Protein AF-A0AAJ0UIT2-F1 (afdb_monomer_lite)

Structure (mmCIF, N/CA/C/O backbone):
data_AF-A0AAJ0UIT2-F1
#
_entry.id   AF-A0AAJ0UIT2-F1
#
loop_
_atom_site.group_PDB
_atom_site.id
_atom_site.type_symbol
_atom_site.label_atom_id
_atom_site.label_alt_id
_atom_site.label_comp_id
_atom_site.label_asym_id
_atom_site.label_entity_id
_atom_site.label_seq_id
_atom_site.pdbx_PDB_ins_code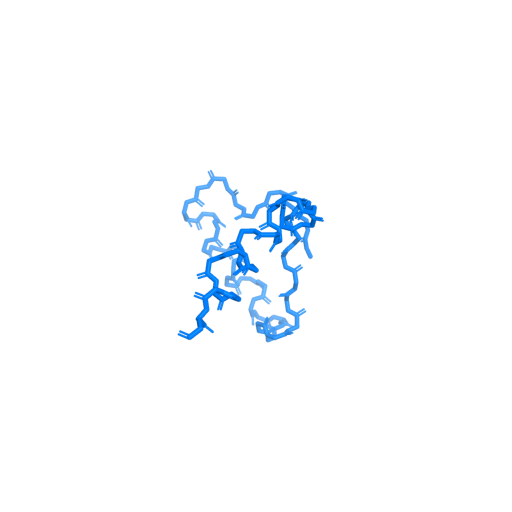
_atom_site.Cartn_x
_atom_site.Cartn_y
_atom_site.Cartn_z
_atom_site.occupancy
_atom_site.B_iso_or_equiv
_atom_site.auth_seq_id
_atom_site.auth_comp_id
_atom_site.auth_asym_id
_atom_site.auth_atom_id
_atom_site.pdbx_PDB_model_num
ATOM 1 N N . MET A 1 1 ? 7.943 -1.532 1.281 1.00 88.94 1 MET A N 1
ATOM 2 C CA . MET A 1 1 ? 8.257 -0.601 0.174 1.00 88.94 1 MET A CA 1
ATOM 3 C C . MET A 1 1 ? 7.583 0.733 0.449 1.00 88.94 1 MET A C 1
ATOM 5 O O . MET A 1 1 ? 6.441 0.727 0.901 1.00 88.94 1 MET A O 1
ATOM 9 N N . GLU A 1 2 ? 8.280 1.839 0.197 1.00 91.75 2 GLU A N 1
ATOM 10 C CA . GLU A 1 2 ? 7.757 3.208 0.320 1.00 91.75 2 GLU A CA 1
ATOM 11 C C . GLU A 1 2 ? 7.417 3.785 -1.059 1.00 91.75 2 GLU A C 1
ATOM 13 O O . GLU A 1 2 ? 7.942 3.332 -2.075 1.00 91.75 2 GLU A O 1
ATOM 18 N N . LYS A 1 3 ? 6.516 4.768 -1.082 1.00 92.81 3 LYS A N 1
ATOM 19 C CA . LYS A 1 3 ? 6.073 5.475 -2.295 1.00 92.81 3 LYS A CA 1
ATOM 20 C C . LYS A 1 3 ? 7.230 6.232 -2.987 1.00 92.81 3 LYS A C 1
ATOM 22 O O . LYS A 1 3 ? 8.158 6.656 -2.295 1.00 92.81 3 LYS A O 1
ATOM 27 N N . PRO A 1 4 ? 7.146 6.514 -4.305 1.00 93.88 4 PRO A N 1
ATOM 28 C CA . PRO A 1 4 ? 6.014 6.283 -5.214 1.00 93.88 4 PRO A CA 1
ATOM 29 C C . PRO A 1 4 ? 5.879 4.824 -5.676 1.00 93.88 4 PRO A C 1
ATOM 31 O O . PRO A 1 4 ? 6.866 4.115 -5.825 1.00 93.88 4 PRO A O 1
ATOM 34 N N . PHE A 1 5 ? 4.645 4.387 -5.937 1.00 95.62 5 PHE A N 1
ATOM 35 C CA . PHE A 1 5 ? 4.326 3.042 -6.440 1.00 95.62 5 PHE A CA 1
ATOM 36 C C . PHE A 1 5 ? 3.952 3.086 -7.929 1.00 95.62 5 PHE A C 1
ATOM 38 O O . PHE A 1 5 ? 2.906 2.583 -8.325 1.00 95.62 5 PHE A O 1
ATOM 45 N N . GLY A 1 6 ? 4.785 3.752 -8.730 1.00 95.69 6 GLY A N 1
ATOM 46 C CA . GLY A 1 6 ? 4.419 4.220 -10.068 1.00 95.69 6 GLY A CA 1
ATOM 47 C C . GLY A 1 6 ? 3.888 5.656 -10.050 1.00 95.69 6 GLY A C 1
ATOM 48 O O . GLY A 1 6 ? 3.571 6.217 -8.997 1.00 95.69 6 GLY A O 1
ATOM 49 N N . HIS A 1 7 ? 3.844 6.262 -11.230 1.00 96.50 7 HIS A N 1
ATOM 50 C CA . HIS A 1 7 ? 3.355 7.624 -11.465 1.00 96.50 7 HIS A CA 1
ATOM 51 C C . HIS A 1 7 ? 2.043 7.651 -12.262 1.00 96.50 7 HIS A C 1
ATOM 53 O O . HIS A 1 7 ? 1.358 8.670 -12.296 1.00 96.50 7 HIS A O 1
ATOM 59 N N . ASP A 1 8 ? 1.686 6.517 -12.854 1.00 97.88 8 ASP A N 1
ATOM 60 C CA . ASP A 1 8 ? 0.469 6.236 -13.603 1.00 97.88 8 ASP A CA 1
ATOM 61 C C . ASP A 1 8 ? 0.166 4.728 -13.514 1.00 97.88 8 ASP A C 1
ATOM 63 O O . ASP A 1 8 ? 0.856 3.978 -12.816 1.00 97.88 8 ASP A O 1
ATOM 67 N N . LEU A 1 9 ? -0.894 4.286 -14.191 1.00 98.06 9 LEU A N 1
ATOM 68 C CA . LEU A 1 9 ? -1.302 2.884 -14.186 1.00 98.06 9 LEU A CA 1
ATOM 69 C C . LEU A 1 9 ? -0.215 1.965 -14.767 1.00 98.06 9 LEU A C 1
ATOM 71 O O . LEU A 1 9 ? 0.107 0.950 -14.152 1.00 98.06 9 LEU A O 1
ATOM 75 N N . ASP A 1 10 ? 0.361 2.336 -15.910 1.00 98.44 10 ASP A N 1
ATOM 76 C CA . ASP A 1 10 ? 1.309 1.494 -16.645 1.00 98.44 10 ASP A CA 1
ATOM 77 C C . ASP A 1 10 ? 2.608 1.299 -15.848 1.00 98.44 10 ASP A C 1
ATOM 79 O O . ASP A 1 10 ? 3.092 0.177 -15.680 1.00 98.44 10 ASP A O 1
ATOM 83 N N . SER A 1 11 ? 3.144 2.374 -15.266 1.00 97.88 11 SER A N 1
ATOM 84 C CA . SER A 1 11 ? 4.335 2.310 -14.412 1.00 97.88 11 SER A CA 1
ATOM 85 C C . SER A 1 11 ? 4.086 1.557 -13.101 1.00 97.88 11 SER A C 1
ATOM 87 O O . SER A 1 11 ? 4.985 0.860 -12.625 1.00 97.88 11 SER A O 1
ATOM 89 N N . ALA A 1 12 ? 2.879 1.634 -12.528 1.00 97.69 12 ALA A N 1
ATOM 90 C CA . ALA A 1 12 ? 2.511 0.859 -11.341 1.00 97.69 12 ALA A CA 1
ATOM 91 C C . ALA A 1 12 ? 2.404 -0.645 -11.643 1.00 97.69 12 ALA A C 1
ATOM 93 O O . ALA A 1 12 ? 2.857 -1.473 -10.849 1.00 97.69 12 ALA A O 1
ATOM 94 N N . GLN A 1 13 ? 1.844 -1.006 -12.802 1.00 98.00 13 GLN A N 1
ATOM 95 C CA . GLN A 1 13 ? 1.771 -2.394 -13.262 1.00 98.00 13 GLN A CA 1
ATOM 96 C C . GLN A 1 13 ? 3.162 -2.965 -13.539 1.00 98.00 13 GLN A C 1
ATOM 98 O O . GLN A 1 13 ? 3.462 -4.072 -13.092 1.00 98.00 13 GLN A O 1
ATOM 103 N N . LEU A 1 14 ? 4.036 -2.197 -14.197 1.00 98.00 14 LEU A N 1
ATOM 104 C CA . LEU A 1 14 ? 5.419 -2.607 -14.427 1.00 98.00 14 LEU A CA 1
ATOM 105 C C . LEU A 1 14 ? 6.161 -2.839 -13.105 1.00 98.00 14 LEU A C 1
ATOM 107 O O . LEU A 1 14 ? 6.823 -3.863 -12.941 1.00 98.00 14 LEU A O 1
ATOM 111 N N . LEU A 1 15 ? 6.005 -1.927 -12.139 1.00 96.44 15 LEU A N 1
ATOM 112 C CA . LEU A 1 15 ? 6.580 -2.088 -10.804 1.00 96.44 15 LEU A CA 1
ATOM 113 C C . LEU A 1 15 ? 6.066 -3.360 -10.116 1.00 96.44 15 LEU A C 1
ATOM 115 O O . LEU A 1 15 ? 6.849 -4.072 -9.495 1.00 96.44 15 LEU A O 1
ATOM 119 N N . HIS A 1 16 ? 4.770 -3.660 -10.226 1.00 96.12 16 HIS A N 1
ATOM 120 C CA . HIS A 1 16 ? 4.204 -4.884 -9.664 1.00 96.12 16 HIS A CA 1
ATOM 121 C C . HIS A 1 16 ? 4.824 -6.141 -10.285 1.00 96.12 16 HIS A C 1
ATOM 123 O O . HIS A 1 16 ? 5.240 -7.017 -9.532 1.00 96.12 16 HIS A O 1
ATOM 129 N N . VAL A 1 17 ? 4.939 -6.207 -11.618 1.00 97.56 17 VAL A N 1
ATOM 130 C CA . VAL A 1 17 ? 5.534 -7.357 -12.324 1.00 97.56 17 VAL A CA 1
ATOM 131 C C . VAL A 1 17 ? 6.968 -7.597 -11.859 1.00 97.56 17 VAL A C 1
ATOM 133 O O . VAL A 1 17 ? 7.285 -8.696 -11.421 1.00 97.56 17 VAL A O 1
ATOM 136 N N . VAL A 1 18 ? 7.805 -6.556 -11.862 1.00 96.50 18 VAL A N 1
ATOM 137 C CA . VAL A 1 18 ? 9.218 -6.667 -11.458 1.00 96.50 18 VAL A CA 1
ATOM 138 C C . VAL A 1 18 ? 9.358 -7.125 -10.005 1.00 96.50 18 VAL A C 1
ATOM 140 O O . VAL A 1 18 ? 10.231 -7.922 -9.679 1.00 96.50 18 VAL A O 1
ATOM 143 N N . VAL A 1 19 ? 8.501 -6.639 -9.107 1.00 96.12 19 VAL A N 1
ATOM 144 C CA . VAL A 1 19 ? 8.549 -7.045 -7.696 1.00 96.12 19 VAL A CA 1
ATOM 145 C C . VAL A 1 19 ? 8.058 -8.488 -7.512 1.00 96.12 19 VAL A C 1
ATOM 147 O O . VAL A 1 19 ? 8.638 -9.224 -6.712 1.00 96.12 19 VAL A O 1
ATOM 150 N N . ALA A 1 20 ? 7.035 -8.905 -8.261 1.00 96.56 20 ALA A N 1
ATOM 151 C CA . ALA A 1 20 ? 6.470 -10.253 -8.198 1.00 96.56 20 ALA A CA 1
ATOM 152 C C . ALA A 1 20 ? 7.429 -11.345 -8.712 1.00 96.56 20 ALA A C 1
ATOM 154 O O . ALA A 1 20 ? 7.255 -12.511 -8.374 1.00 96.56 20 ALA A O 1
ATOM 155 N N . GLU A 1 21 ? 8.466 -10.989 -9.478 1.00 97.25 21 GLU A N 1
ATOM 156 C CA . GLU A 1 21 ? 9.531 -11.928 -9.870 1.00 97.25 21 GLU A CA 1
ATOM 157 C C . GLU A 1 21 ? 10.384 -12.393 -8.677 1.00 97.25 21 GLU A C 1
ATOM 159 O O . GLU A 1 21 ? 10.982 -13.468 -8.729 1.00 97.25 21 GLU A O 1
ATOM 164 N N . GLY A 1 22 ? 10.458 -11.594 -7.606 1.00 96.69 22 GLY A N 1
ATOM 165 C CA . GLY A 1 22 ? 11.321 -11.862 -6.450 1.00 96.69 22 GLY A CA 1
ATOM 166 C C . GLY A 1 22 ? 10.593 -12.145 -5.136 1.00 96.69 22 GLY A C 1
ATOM 167 O O . GLY A 1 22 ? 11.228 -12.616 -4.193 1.00 96.69 22 GLY A O 1
ATOM 168 N N . PHE A 1 23 ? 9.297 -11.842 -5.047 1.00 96.88 23 PHE A N 1
ATOM 169 C CA . PHE A 1 23 ? 8.530 -11.916 -3.804 1.00 96.88 23 PHE A CA 1
ATOM 170 C C . PHE A 1 23 ? 7.094 -12.363 -4.059 1.00 96.88 23 PHE A C 1
ATOM 172 O O . PHE A 1 23 ? 6.422 -11.838 -4.948 1.00 96.88 23 PHE A O 1
ATOM 179 N N . ASP A 1 24 ? 6.589 -13.244 -3.198 1.00 96.81 24 ASP A N 1
ATOM 180 C CA . ASP A 1 24 ? 5.154 -13.484 -3.106 1.00 96.81 24 ASP A CA 1
ATOM 181 C C . ASP A 1 24 ? 4.455 -12.247 -2.526 1.00 96.81 24 ASP A C 1
ATOM 183 O O . ASP A 1 24 ? 4.978 -11.562 -1.644 1.00 96.81 24 ASP A O 1
ATOM 187 N N . GLU A 1 25 ? 3.220 -11.980 -2.951 1.00 94.75 25 GLU A N 1
ATOM 188 C CA . GLU A 1 25 ? 2.459 -10.805 -2.498 1.00 94.75 25 GLU A CA 1
ATOM 189 C C . GLU A 1 25 ? 2.261 -10.778 -0.967 1.00 94.75 25 GLU A C 1
ATOM 191 O O . GLU A 1 25 ? 2.224 -9.709 -0.363 1.00 94.75 25 GLU A O 1
ATOM 196 N N . SER A 1 26 ? 2.228 -11.940 -0.304 1.00 97.06 26 SER A N 1
ATOM 197 C CA . SER A 1 26 ? 2.156 -12.047 1.165 1.00 97.06 26 SER A CA 1
ATOM 198 C C . SER A 1 26 ? 3.398 -11.507 1.889 1.00 97.06 26 SER A C 1
ATOM 200 O O . SER A 1 26 ? 3.337 -11.207 3.081 1.00 97.06 26 SER A O 1
ATOM 202 N N . GLN A 1 27 ? 4.5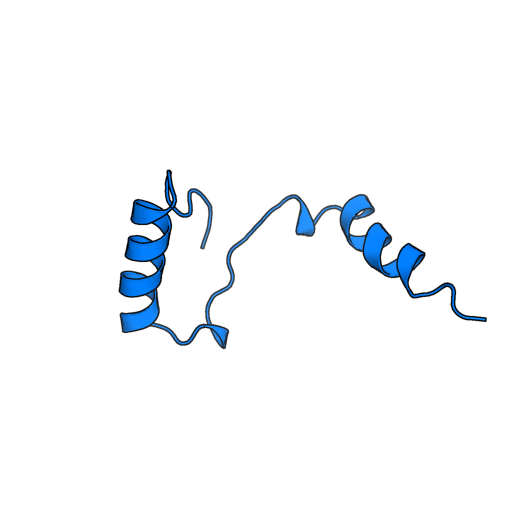17 -11.366 1.175 1.00 96.56 27 GLN A N 1
ATOM 203 C CA . GLN A 1 27 ? 5.778 -10.814 1.667 1.00 96.56 27 GLN A CA 1
ATOM 204 C C . GLN A 1 27 ? 5.890 -9.305 1.385 1.00 96.56 27 GLN A C 1
ATOM 206 O O . GLN A 1 27 ? 6.830 -8.651 1.847 1.00 96.56 27 GLN A O 1
ATOM 211 N N . LEU A 1 28 ? 4.938 -8.728 0.641 1.00 94.69 28 LEU A N 1
ATOM 212 C CA . LEU A 1 28 ? 4.973 -7.341 0.195 1.00 94.69 28 LEU A CA 1
ATOM 213 C C . LEU A 1 28 ? 4.112 -6.432 1.071 1.00 94.69 28 LEU A C 1
ATOM 215 O O . LEU A 1 28 ? 2.887 -6.415 1.008 1.00 94.69 28 LEU A O 1
ATOM 219 N N . TYR A 1 29 ? 4.783 -5.565 1.826 1.00 95.62 29 TYR A N 1
ATOM 220 C CA . TYR A 1 29 ? 4.141 -4.516 2.616 1.00 95.62 29 TYR A CA 1
ATOM 221 C C . TYR A 1 29 ? 4.383 -3.149 1.966 1.00 95.62 29 TYR A C 1
ATOM 223 O O . TYR A 1 29 ? 5.481 -2.582 2.049 1.00 95.62 29 TYR A O 1
ATOM 231 N N . ARG A 1 30 ? 3.361 -2.617 1.285 1.00 95.38 30 ARG A N 1
ATOM 232 C CA . ARG A 1 30 ? 3.356 -1.257 0.718 1.00 95.38 30 ARG A CA 1
ATOM 233 C C . ARG A 1 30 ? 2.878 -0.285 1.792 1.00 95.38 30 ARG A C 1
ATOM 235 O O . ARG A 1 30 ? 1.747 -0.383 2.259 1.00 95.38 30 ARG A O 1
ATOM 242 N N . ILE A 1 31 ? 3.760 0.607 2.226 1.00 95.19 31 ILE A N 1
ATOM 243 C CA . ILE A 1 31 ? 3.480 1.494 3.353 1.00 95.19 31 ILE A CA 1
ATOM 244 C C . ILE A 1 31 ? 2.691 2.701 2.851 1.00 95.19 31 ILE A C 1
ATOM 246 O O . ILE A 1 31 ? 3.152 3.458 1.998 1.00 95.19 31 ILE A O 1
ATOM 250 N N . ASP A 1 32 ? 1.504 2.894 3.422 1.00 94.62 32 ASP A N 1
ATOM 251 C CA . ASP A 1 32 ? 0.748 4.133 3.311 1.00 94.62 32 ASP A CA 1
ATOM 252 C C . ASP A 1 32 ? 0.550 4.728 4.710 1.00 94.62 32 ASP A C 1
ATOM 254 O O . ASP A 1 32 ? -0.214 4.225 5.538 1.00 94.62 32 ASP A O 1
ATOM 258 N N . HIS A 1 33 ? 1.259 5.823 4.987 1.00 92.69 33 HIS A N 1
ATOM 259 C CA . HIS A 1 33 ? 1.220 6.499 6.284 1.00 92.69 33 HIS A CA 1
ATOM 260 C C . HIS A 1 33 ? -0.177 7.005 6.700 1.00 92.69 33 HIS A C 1
ATOM 262 O O . HIS A 1 33 ? -0.399 7.231 7.892 1.00 92.69 33 HIS A O 1
ATOM 268 N N . TYR A 1 34 ? -1.136 7.176 5.779 1.00 93.31 34 TYR A N 1
ATOM 269 C CA . TYR A 1 34 ? -2.513 7.508 6.159 1.00 93.31 34 TYR A CA 1
ATOM 270 C C . TYR A 1 34 ? -3.204 6.337 6.853 1.00 93.31 34 TYR A C 1
ATOM 272 O O . TYR A 1 34 ? -3.931 6.566 7.819 1.00 93.31 34 TYR A O 1
ATOM 280 N N . LEU A 1 35 ? -2.930 5.095 6.443 1.00 93.12 35 LEU A N 1
ATOM 281 C CA . LEU A 1 35 ? -3.499 3.897 7.075 1.00 93.12 35 LEU A CA 1
ATOM 282 C C . LEU A 1 35 ? -3.023 3.716 8.528 1.00 93.12 35 LEU A C 1
ATOM 284 O O . LEU A 1 35 ? -3.709 3.099 9.343 1.00 93.12 35 LEU A O 1
ATOM 288 N N . GLY A 1 36 ? -1.877 4.305 8.884 1.00 91.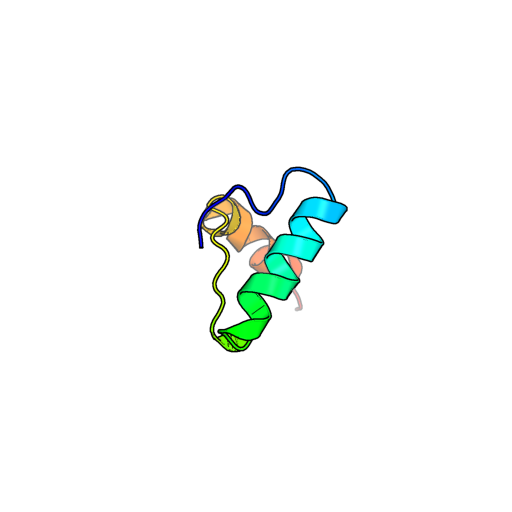06 36 GLY A N 1
ATOM 289 C CA . GLY A 1 36 ? -1.362 4.336 10.256 1.00 91.06 36 GLY A CA 1
ATOM 290 C C . GLY A 1 36 ? -2.017 5.385 11.164 1.00 91.06 36 GLY A C 1
ATOM 291 O O . GLY A 1 36 ? -1.822 5.352 12.379 1.00 91.06 36 GLY A O 1
ATOM 292 N N . LYS A 1 37 ? -2.795 6.333 10.623 1.00 94.75 37 LYS A N 1
ATOM 293 C CA . LYS A 1 37 ? -3.426 7.385 11.434 1.00 94.75 37 LYS A CA 1
ATOM 294 C C . LYS A 1 37 ? -4.578 6.799 12.248 1.00 94.75 37 LYS A C 1
ATOM 296 O O . LYS A 1 37 ? -5.480 6.160 11.706 1.00 94.75 37 LYS A O 1
ATOM 301 N N . LYS A 1 38 ? -4.611 7.107 13.551 1.00 92.12 38 LYS A N 1
ATOM 302 C CA . LYS A 1 38 ? -5.644 6.608 14.477 1.00 92.12 38 LYS A CA 1
ATOM 303 C C . LYS A 1 38 ? -7.069 6.895 13.992 1.00 92.12 38 LYS A C 1
ATOM 305 O O . LYS A 1 38 ? -7.943 6.042 14.098 1.00 92.12 38 LYS A O 1
ATOM 310 N N . THR A 1 39 ? -7.294 8.080 13.432 1.00 93.56 39 THR A N 1
ATOM 311 C CA . THR A 1 39 ? -8.594 8.487 12.885 1.00 93.56 39 THR A CA 1
ATOM 312 C C . THR A 1 39 ? -9.030 7.635 11.694 1.00 93.56 39 THR A C 1
ATOM 314 O O . THR A 1 39 ? -10.209 7.312 11.599 1.00 93.56 39 THR A O 1
ATOM 317 N N . VAL A 1 40 ? -8.099 7.221 10.830 1.00 93.19 40 VAL A N 1
ATOM 318 C CA . VAL A 1 40 ? -8.377 6.360 9.670 1.00 93.19 40 VAL A CA 1
ATOM 319 C C . VAL A 1 40 ? -8.708 4.938 10.120 1.00 93.19 40 VAL A C 1
ATOM 321 O O . VAL A 1 40 ? -9.711 4.380 9.684 1.00 93.19 40 VAL A O 1
ATOM 324 N N . GLN A 1 41 ? -7.947 4.375 11.063 1.00 91.50 41 GLN A N 1
ATOM 325 C CA . GLN A 1 41 ? -8.239 3.047 11.628 1.00 91.50 41 GLN A CA 1
ATOM 326 C C . GLN A 1 41 ? -9.608 2.992 12.321 1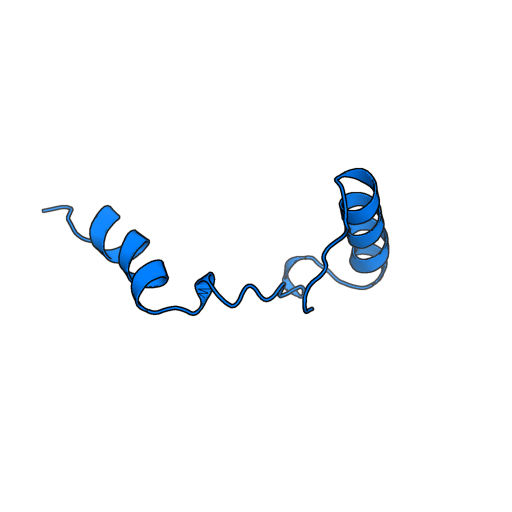.00 91.50 41 GLN A C 1
ATOM 328 O O . GLN A 1 41 ? -10.333 2.002 12.210 1.00 91.50 41 GLN A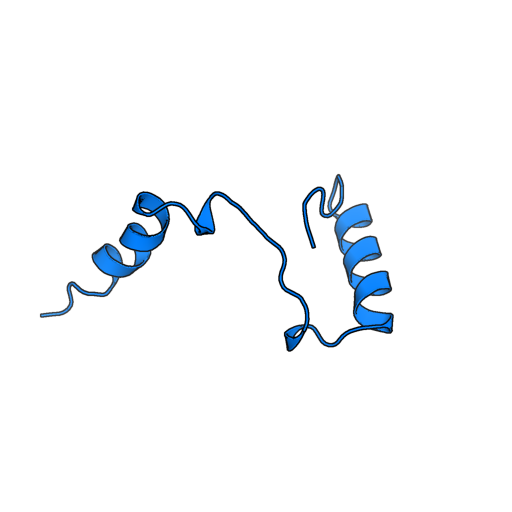 O 1
ATOM 333 N N . ASN A 1 42 ? -9.997 4.080 12.991 1.00 92.38 42 ASN A N 1
ATOM 334 C CA . ASN A 1 42 ? -11.291 4.176 13.656 1.00 92.38 42 ASN A CA 1
ATOM 335 C C . ASN A 1 42 ? -12.483 4.113 12.679 1.00 92.38 42 ASN A C 1
ATOM 337 O O . ASN A 1 42 ? -13.581 3.775 13.115 1.00 92.38 42 ASN A O 1
ATOM 341 N N . ILE A 1 43 ? -12.304 4.386 11.377 1.00 92.88 43 ILE A N 1
ATOM 342 C CA . ILE A 1 43 ? -13.390 4.290 10.382 1.00 92.88 43 ILE A CA 1
ATOM 343 C C . ILE A 1 43 ? -13.965 2.871 10.354 1.00 92.88 43 ILE A C 1
ATOM 345 O O . ILE A 1 43 ? -15.180 2.701 10.428 1.00 92.88 43 ILE A O 1
ATOM 349 N N . LEU A 1 44 ? -13.107 1.848 10.273 1.00 90.12 44 LEU A N 1
ATOM 350 C CA . LEU A 1 44 ? -13.551 0.451 10.229 1.00 90.12 44 LEU A CA 1
ATOM 351 C C . LEU A 1 44 ? -14.222 0.037 11.541 1.00 90.12 44 LEU A C 1
ATOM 353 O O . LEU A 1 44 ? -15.286 -0.578 11.513 1.00 90.12 44 LEU A O 1
ATOM 357 N N . PHE A 1 45 ? -13.644 0.445 12.674 1.00 89.44 45 PHE A N 1
ATOM 358 C CA . PHE A 1 45 ? -14.228 0.214 13.995 1.00 89.44 45 PHE A CA 1
ATOM 359 C C . PHE A 1 45 ? -15.643 0.798 14.090 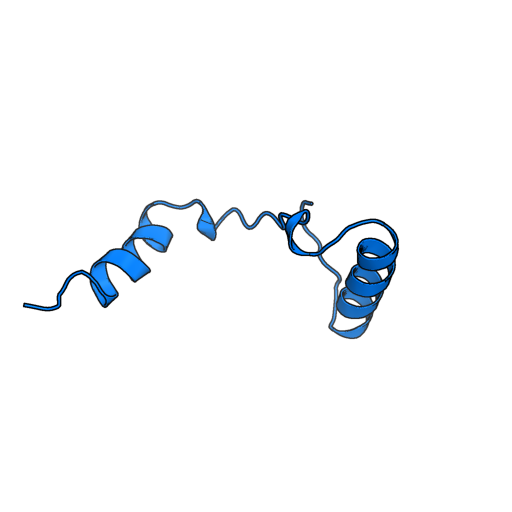1.00 89.44 45 PHE A C 1
ATOM 361 O O . PHE A 1 45 ? -16.594 0.089 14.401 1.00 89.44 45 PHE A O 1
ATOM 368 N N . PHE A 1 46 ? -15.834 2.071 13.740 1.00 91.75 46 PHE A N 1
ATOM 369 C CA . PHE A 1 46 ? -17.158 2.690 13.823 1.00 91.75 46 PHE A CA 1
ATOM 370 C C . PHE A 1 46 ? -18.164 2.115 12.827 1.00 91.75 46 PHE A C 1
ATOM 372 O O . PHE A 1 46 ? -19.348 2.042 13.152 1.00 91.75 46 PHE A O 1
ATOM 379 N N . ARG A 1 47 ? -17.718 1.695 11.636 1.00 90.62 47 ARG A N 1
ATOM 380 C CA . ARG A 1 47 ? -18.604 1.105 10.625 1.00 90.62 47 ARG A CA 1
ATOM 381 C C . ARG A 1 47 ? -19.129 -0.275 11.013 1.00 90.62 47 ARG A C 1
ATOM 383 O O . ARG A 1 47 ? -20.262 -0.580 10.662 1.00 90.62 47 ARG A O 1
ATOM 390 N N . PHE A 1 48 ? -18.331 -1.095 11.698 1.00 89.94 48 PHE A N 1
ATOM 391 C CA . PHE A 1 48 ? -18.645 -2.518 11.878 1.00 89.94 48 PHE A CA 1
ATOM 392 C C . PHE A 1 48 ? -18.754 -2.982 13.334 1.00 89.94 48 PHE A C 1
ATOM 394 O O . PHE A 1 48 ? -19.352 -4.020 13.585 1.00 89.94 48 PHE A O 1
ATOM 401 N N . SER A 1 49 ? -18.271 -2.218 14.317 1.00 85.56 49 SER A N 1
ATOM 402 C CA . SER A 1 49 ? -18.459 -2.540 15.745 1.00 85.56 49 SER A CA 1
ATOM 403 C C . SER A 1 49 ? -19.827 -2.102 16.291 1.00 85.56 49 SER A C 1
ATOM 405 O O . SER A 1 49 ? -20.082 -2.217 17.485 1.00 85.56 49 SER A O 1
ATOM 407 N N . LYS A 1 50 ? -20.712 -1.591 15.425 1.00 65.88 50 LYS A N 1
ATOM 408 C CA . LYS A 1 50 ? -22.072 -1.121 15.737 1.00 65.88 50 LYS A CA 1
ATOM 409 C C . LYS A 1 50 ? -23.152 -2.095 15.242 1.00 65.88 50 LYS A C 1
ATOM 411 O O . LYS A 1 50 ? -24.188 -1.657 14.752 1.00 65.88 50 LYS A O 1
ATOM 416 N N . VAL A 1 51 ? -22.920 -3.399 15.361 1.00 60.03 51 VAL A N 1
ATOM 417 C CA . VAL A 1 51 ? -23.992 -4.396 15.236 1.00 60.03 51 VAL A CA 1
ATOM 418 C C . VAL A 1 51 ? -24.393 -4.786 16.653 1.00 60.03 51 VAL A C 1
ATOM 420 O O . VAL A 1 51 ? -23.662 -5.509 17.327 1.00 60.03 51 VAL A O 1
ATOM 423 N N . GLN A 1 52 ? -25.494 -4.200 17.118 1.00 54.25 52 GLN A N 1
ATOM 424 C CA . GLN A 1 52 ? -26.270 -4.720 18.239 1.00 54.25 52 GLN A CA 1
ATOM 425 C C . GLN A 1 52 ? -27.338 -5.657 17.686 1.00 54.25 52 GLN A C 1
ATOM 427 O O . GLN A 1 52 ? -27.878 -5.326 16.605 1.00 54.25 52 GLN A O 1
#

pLDDT: mean 92.5, std 8.58, range [54.25, 98.44]

Organism: Halochromatium salexigens (NCBI:txid49447)

Foldseek 3Di:
DEDDCAPDDVRNVVSVVVVVVPDDVVPDDYDDVVCVDPVNVVVVVVVPVPDD

Sequence (52 aa):
MEKPFGHDLDSAQLLHVVVAEGFDESQLYRIDHYLGKKTVQNILFFRFSKVQ

InterPro domains:
  IPR001282 Glucose-6-phosphate dehydrogenase [PTHR23429] (1-49)
  IPR019796 Glucose-6-phosphate dehydrogenase, active site [PS00069] (32-38)
  IPR022674 Glucose-6-phosphate dehydrogenase, NAD-binding [PF00479] (1-42)
  IPR036291 NAD(P)-binding domain superfamily [SSF51735] (1-45)

Secondary structure (DSSP, 8-state):
-PSPS-SSHHHHHHHHHHHHTT--GGG-----TTTTSHHHHHHHHHHHS---

Radius of gyration: 15.53 Å; chains: 1; bounding box: 38×22×35 Å